Protein AF-A0A832G5U6-F1 (afdb_monomer_lite)

Sequence (179 aa):
MKIRRNKYQKPAIKIKRIKINFFAPFERNFSSISGMNQETMFLAMWGCLLADTKILVDNGKYVKIQELTSGIPIMSYDFSAKRQVKEKVDKLIINRETEGGYIRVNKLLKLTANHRLWVNESVWKRADELNIGDILWGQHGEKITVTKLEKKEGIFTTYNLRLTGNNHNFFADGILIHE

Foldseek 3Di:
DDDPPDPDDDPPAPADADEAALPDDPPPPCVVCVPPDPLRVCCNQAWWFAQQWWFAQDDVDTDGLVPDAFQRWGWAADPVVRDIDTWTFHGKRKHAWYFNFWKQWPVFTTIGQQWWFCWPVPDTDGNVRDDQQIWFQFQVRDTDGGHDIDTDGDTGMTMDTDTPDDRQWGAISRTITGD

Secondary structure (DSSP, 8-state):
--------PPP----B---EETTS-----GGGGTT--HHHHHHHHH--EETTPEEEEETTEEEEGGG--TT-EEEEEETTTTEEEEEEEEEEEEEEEEES-EEEETTTEEE-TT-EEEETTTEEEEGGG--TT-EEEBTTS-EEE---EEEE-S-EEEEEEEESSSS-EEEETTEEEE-

Radius of gyration: 16.82 Å; chains: 1; bounding box: 49×42×46 Å

Structure (mmCIF, N/CA/C/O backbone):
data_AF-A0A832G5U6-F1
#
_entry.id   AF-A0A832G5U6-F1
#
loop_
_atom_site.group_PDB
_atom_site.id
_atom_site.type_symbol
_atom_site.label_atom_id
_atom_site.label_alt_id
_atom_site.label_comp_id
_atom_site.label_asym_id
_atom_site.label_entity_id
_atom_site.label_seq_id
_atom_site.pdbx_PDB_ins_code
_atom_site.Cartn_x
_atom_site.Cartn_y
_atom_site.Cartn_z
_atom_site.occupancy
_atom_site.B_iso_or_equiv
_atom_site.auth_seq_id
_atom_site.auth_comp_id
_atom_site.auth_asym_id
_atom_site.auth_atom_id
_atom_site.pdbx_PDB_model_num
ATOM 1 N N . MET A 1 1 ? 32.466 -15.495 30.418 1.00 43.44 1 MET A N 1
ATOM 2 C CA . MET A 1 1 ? 32.174 -14.513 29.348 1.00 43.44 1 MET A CA 1
ATOM 3 C C . MET A 1 1 ? 30.760 -13.961 29.574 1.00 43.44 1 MET A C 1
ATOM 5 O O . MET A 1 1 ? 29.798 -14.698 29.414 1.00 43.44 1 MET A O 1
ATOM 9 N N . LYS A 1 2 ? 30.612 -12.734 30.104 1.00 36.44 2 LYS A N 1
ATOM 10 C CA . LYS A 1 2 ? 29.303 -12.155 30.486 1.00 36.44 2 LYS A CA 1
ATOM 11 C C . LYS A 1 2 ? 28.600 -11.583 29.249 1.00 36.44 2 LYS A C 1
ATOM 13 O O . LYS A 1 2 ? 29.033 -10.567 28.715 1.00 36.44 2 LYS A O 1
ATOM 18 N N . ILE A 1 3 ? 27.510 -12.215 28.817 1.00 38.06 3 ILE A N 1
ATOM 19 C CA . ILE A 1 3 ? 26.642 -11.716 27.742 1.00 38.06 3 ILE A CA 1
ATOM 20 C C . ILE A 1 3 ? 25.886 -10.491 28.277 1.00 38.06 3 ILE A C 1
ATOM 22 O O . ILE A 1 3 ? 24.993 -10.615 29.117 1.00 38.06 3 ILE A O 1
ATOM 26 N N . ARG A 1 4 ? 26.255 -9.289 27.819 1.00 36.03 4 ARG A N 1
ATOM 27 C CA . ARG A 1 4 ? 25.490 -8.064 28.085 1.00 36.03 4 ARG A CA 1
ATOM 28 C C . ARG A 1 4 ? 24.180 -8.137 27.297 1.00 36.03 4 ARG A C 1
ATOM 30 O O . ARG A 1 4 ? 24.158 -7.895 26.096 1.00 36.03 4 ARG A O 1
ATOM 37 N N . ARG A 1 5 ? 23.081 -8.477 27.978 1.00 39.16 5 ARG A N 1
ATOM 38 C CA . ARG A 1 5 ? 21.721 -8.288 27.455 1.00 39.16 5 ARG A CA 1
ATOM 39 C C . ARG A 1 5 ? 21.499 -6.789 27.270 1.00 39.16 5 ARG A C 1
ATOM 41 O O . ARG A 1 5 ? 21.347 -6.065 28.253 1.00 39.16 5 ARG A O 1
ATOM 48 N N . ASN A 1 6 ? 21.520 -6.332 26.022 1.00 36.62 6 ASN A N 1
ATOM 49 C CA . ASN A 1 6 ? 21.152 -4.965 25.682 1.00 36.62 6 ASN A CA 1
ATOM 50 C C . ASN A 1 6 ? 19.671 -4.790 26.049 1.00 36.62 6 ASN A C 1
ATOM 52 O O . ASN A 1 6 ? 18.797 -5.411 25.444 1.00 36.62 6 ASN A O 1
ATOM 56 N N . LYS A 1 7 ? 19.386 -4.018 27.104 1.00 40.12 7 LYS A N 1
ATOM 57 C CA . LYS A 1 7 ? 18.017 -3.668 27.491 1.00 40.12 7 LYS A CA 1
ATOM 58 C C . LYS A 1 7 ? 17.486 -2.705 26.434 1.00 40.12 7 LYS A C 1
ATOM 60 O O . LYS A 1 7 ? 17.774 -1.514 26.483 1.00 40.12 7 LYS A O 1
ATOM 65 N N . TYR A 1 8 ? 16.749 -3.238 25.465 1.00 41.38 8 TYR A N 1
ATOM 66 C CA . TYR A 1 8 ? 15.983 -2.439 24.519 1.00 41.38 8 TYR A CA 1
ATOM 67 C C . TYR A 1 8 ? 15.021 -1.535 25.301 1.00 41.38 8 TYR A C 1
ATOM 69 O O . TYR A 1 8 ? 14.114 -2.020 25.979 1.00 41.38 8 TYR A O 1
ATOM 77 N N . GLN A 1 9 ? 15.235 -0.223 25.232 1.00 35.72 9 GLN A N 1
ATOM 78 C CA . GLN A 1 9 ? 14.233 0.754 25.635 1.00 35.72 9 GLN A CA 1
ATOM 79 C C . GLN A 1 9 ? 13.291 0.956 24.451 1.00 35.72 9 GLN A C 1
ATOM 81 O O . GLN A 1 9 ? 13.713 1.405 23.387 1.00 35.72 9 GLN A O 1
ATOM 86 N N . LYS A 1 10 ? 12.013 0.606 24.640 1.00 35.50 10 LYS A N 1
ATOM 87 C CA . LYS A 1 10 ? 10.942 0.937 23.694 1.00 35.50 10 LYS A CA 1
ATOM 88 C C . LYS A 1 10 ? 10.990 2.450 23.429 1.00 35.50 10 LYS A C 1
ATOM 90 O O . LYS A 1 10 ? 10.849 3.205 24.393 1.00 35.50 10 LYS A O 1
ATOM 95 N N . PRO A 1 11 ? 11.176 2.911 22.180 1.00 34.31 11 PRO A N 1
ATOM 96 C CA . PRO A 1 11 ? 11.116 4.334 21.887 1.00 34.31 11 PRO A CA 1
ATOM 97 C C . PRO A 1 11 ? 9.719 4.859 22.225 1.00 34.31 11 PRO A C 1
ATOM 99 O O . PRO A 1 11 ? 8.710 4.193 21.974 1.00 34.31 11 PRO A O 1
ATOM 102 N N . ALA A 1 12 ? 9.663 6.047 22.825 1.00 36.06 12 ALA A N 1
ATOM 103 C CA . ALA A 1 12 ? 8.414 6.718 23.143 1.00 36.06 12 ALA A CA 1
ATOM 104 C C . ALA A 1 12 ? 7.650 7.011 21.842 1.00 36.06 12 ALA A C 1
ATOM 106 O O . ALA A 1 12 ? 7.998 7.913 21.079 1.00 36.06 12 ALA A O 1
ATOM 107 N N . ILE A 1 13 ? 6.615 6.215 21.575 1.00 42.84 13 ILE A N 1
ATOM 108 C CA . ILE A 1 13 ? 5.678 6.438 20.475 1.00 42.84 13 ILE A CA 1
ATOM 109 C C . ILE A 1 13 ? 4.979 7.769 20.766 1.00 42.84 13 ILE A C 1
ATOM 111 O O . ILE A 1 13 ? 4.275 7.880 21.767 1.00 42.84 13 ILE A O 1
ATOM 115 N N . LYS A 1 14 ? 5.170 8.792 19.923 1.00 43.06 14 LYS A N 1
ATOM 116 C CA . LYS A 1 14 ? 4.368 10.020 20.011 1.00 43.06 14 LYS A CA 1
ATOM 117 C C . LYS A 1 14 ? 2.947 9.692 19.552 1.00 43.06 14 LYS A C 1
ATOM 119 O O . LYS A 1 14 ? 2.719 9.348 18.399 1.00 43.06 14 LYS A O 1
ATOM 124 N N . ILE A 1 15 ? 2.016 9.737 20.499 1.00 43.84 15 ILE A N 1
ATOM 125 C CA . ILE A 1 15 ? 0.604 9.379 20.337 1.00 43.84 15 ILE A CA 1
ATOM 126 C C . ILE A 1 15 ? -0.153 10.630 19.892 1.00 43.84 15 ILE A C 1
ATOM 128 O O . ILE A 1 15 ? -0.057 11.660 20.557 1.00 43.84 15 ILE A O 1
ATOM 132 N N . LYS A 1 16 ? -0.932 10.553 18.810 1.00 49.56 16 LYS A N 1
ATOM 133 C CA . LYS A 1 16 ? -1.870 11.618 18.433 1.00 49.56 16 LYS A CA 1
ATOM 134 C C . LYS A 1 16 ? -3.258 11.047 18.171 1.00 49.56 16 LYS A C 1
ATOM 136 O O . LYS A 1 16 ? -3.398 10.012 17.525 1.00 49.56 16 LYS A O 1
ATOM 141 N N . ARG A 1 17 ? -4.267 11.736 18.702 1.00 49.50 17 ARG A N 1
ATOM 142 C CA . ARG A 1 17 ? -5.676 11.583 18.332 1.00 49.50 17 ARG A CA 1
ATOM 143 C C . ARG A 1 17 ? -5.953 12.601 17.237 1.00 49.50 17 ARG A C 1
ATOM 145 O O . ARG A 1 17 ? -5.854 13.796 17.503 1.00 49.50 17 ARG A O 1
ATOM 152 N N . ILE A 1 18 ? -6.207 12.153 16.013 1.00 50.22 18 ILE A N 1
ATOM 153 C CA . ILE A 1 18 ? -6.527 13.054 14.904 1.00 50.22 18 ILE A CA 1
ATOM 154 C C . ILE A 1 18 ? -7.768 12.514 14.211 1.00 50.22 18 ILE A C 1
ATOM 156 O O . ILE A 1 18 ? -7.730 11.421 13.647 1.00 50.22 18 ILE A O 1
ATOM 160 N N . LYS A 1 19 ? -8.835 13.315 14.210 1.00 51.91 19 LYS A N 1
ATOM 161 C CA . LYS A 1 19 ? -10.025 13.057 13.404 1.00 51.91 19 LYS A CA 1
ATOM 162 C C . LYS A 1 19 ? -9.718 13.383 11.947 1.00 51.91 19 LYS A C 1
ATOM 164 O O . LYS A 1 19 ? -9.659 14.550 11.571 1.00 51.91 19 LYS A O 1
ATOM 169 N N . ILE A 1 20 ? -9.473 12.352 11.145 1.00 55.59 20 ILE A N 1
ATOM 170 C CA . ILE A 1 20 ? -9.350 12.460 9.688 1.00 55.59 20 ILE A CA 1
ATOM 171 C C . ILE A 1 20 ? -10.389 11.517 9.091 1.00 55.59 20 ILE A C 1
ATOM 173 O O . ILE A 1 20 ? -10.341 10.320 9.368 1.00 55.59 20 ILE A O 1
ATOM 177 N N . ASN A 1 21 ? -11.321 12.049 8.297 1.00 56.34 21 ASN A N 1
ATOM 178 C CA . ASN A 1 21 ? -12.283 11.249 7.543 1.00 56.34 21 ASN A CA 1
ATOM 179 C C . ASN A 1 21 ? -11.760 11.036 6.120 1.00 56.34 21 ASN A C 1
ATOM 181 O O . ASN A 1 21 ? -11.856 11.919 5.271 1.00 56.34 21 ASN A O 1
ATOM 185 N N . PHE A 1 22 ? -11.217 9.851 5.857 1.00 58.06 22 PHE A N 1
ATOM 186 C CA . PHE A 1 22 ? -10.594 9.541 4.569 1.00 58.06 22 PHE A CA 1
ATOM 187 C C . PHE A 1 22 ? -11.582 9.303 3.419 1.00 58.06 22 PHE A C 1
ATOM 189 O O . PHE A 1 22 ? -11.144 9.248 2.274 1.00 58.06 22 PHE A O 1
ATOM 196 N N . PHE A 1 23 ? -12.885 9.184 3.701 1.00 54.28 23 PHE A N 1
ATOM 197 C CA . PHE A 1 23 ? -13.929 9.067 2.673 1.00 54.28 23 PHE A CA 1
ATOM 198 C C . PHE A 1 23 ? -14.513 10.410 2.232 1.00 54.28 23 PHE A C 1
ATOM 200 O O . PHE A 1 23 ? -15.307 10.438 1.294 1.00 54.28 23 PHE A O 1
ATOM 207 N N . ALA A 1 24 ? -14.157 11.514 2.892 1.00 54.00 24 ALA A N 1
ATOM 208 C CA . ALA A 1 24 ? -14.508 12.828 2.380 1.00 54.00 24 ALA A CA 1
ATOM 209 C C . ALA A 1 24 ? -13.698 13.109 1.096 1.00 54.00 24 ALA A C 1
ATOM 211 O O . ALA A 1 24 ? -12.514 12.746 1.032 1.00 54.00 24 ALA A O 1
ATOM 212 N N . PRO A 1 25 ? -14.290 13.772 0.082 1.00 49.56 25 PRO A N 1
ATOM 213 C CA . PRO A 1 25 ? -13.522 14.343 -1.017 1.00 49.56 25 PRO A CA 1
ATOM 214 C C . PRO A 1 25 ? -12.374 15.173 -0.436 1.00 49.56 25 PRO A C 1
ATOM 216 O O . PRO A 1 25 ? -12.576 15.915 0.526 1.00 49.56 25 PRO A O 1
ATOM 219 N N . PHE A 1 26 ? -11.164 15.043 -0.986 1.00 51.00 26 PHE A N 1
ATOM 220 C CA . PHE A 1 26 ? -10.046 15.903 -0.589 1.00 51.00 26 PHE A CA 1
ATOM 221 C C . PHE A 1 26 ? -10.308 17.310 -1.139 1.00 51.00 26 PHE A C 1
ATOM 223 O O . PHE A 1 26 ? -9.754 17.706 -2.165 1.00 51.00 26 PHE A O 1
ATOM 230 N N . GLU A 1 27 ? -11.211 18.054 -0.498 1.00 42.81 27 GLU A N 1
ATOM 231 C CA . GLU A 1 27 ? -11.376 19.474 -0.757 1.00 42.81 27 GLU A CA 1
ATOM 232 C C . GLU A 1 27 ? -10.063 20.150 -0.370 1.00 42.81 27 GLU A C 1
ATOM 234 O O . GLU A 1 27 ? -9.689 20.240 0.800 1.00 42.81 27 GLU A O 1
ATOM 239 N N . ARG A 1 28 ? -9.311 20.567 -1.391 1.00 44.00 28 ARG A N 1
ATOM 240 C CA . ARG A 1 28 ? -8.048 21.294 -1.265 1.00 44.00 28 ARG A CA 1
ATOM 241 C C . ARG A 1 28 ? -8.301 22.685 -0.681 1.00 44.00 28 ARG A C 1
ATOM 243 O O . ARG A 1 28 ? -8.172 23.679 -1.381 1.00 44.00 28 ARG A O 1
ATOM 250 N N . ASN A 1 29 ? -8.612 22.774 0.607 1.00 36.50 29 ASN A N 1
ATOM 251 C CA . ASN A 1 29 ? -8.529 24.019 1.361 1.00 36.50 29 ASN A CA 1
ATOM 252 C C . ASN A 1 29 ? -7.258 23.987 2.219 1.00 36.50 29 ASN A C 1
ATOM 254 O O . ASN A 1 29 ? -7.277 23.648 3.404 1.00 36.50 29 ASN A O 1
ATOM 258 N N . PHE A 1 30 ? -6.129 24.335 1.584 1.00 44.12 30 PHE A N 1
ATOM 259 C CA . PHE A 1 30 ? -4.800 24.452 2.208 1.00 44.12 30 PHE A CA 1
ATOM 260 C C . PHE A 1 30 ? -4.776 25.405 3.417 1.00 44.12 30 PHE A C 1
ATOM 262 O O . PHE A 1 30 ? -3.896 25.296 4.269 1.00 44.12 30 PHE A O 1
ATOM 269 N N . SER A 1 31 ? -5.768 26.292 3.538 1.00 42.47 31 SER A N 1
ATOM 270 C CA . SER A 1 31 ? -5.983 27.169 4.693 1.00 42.47 31 SER A CA 1
ATOM 271 C C . SER A 1 31 ? -6.174 26.395 6.007 1.00 42.47 31 SER A C 1
ATOM 273 O O . SER A 1 31 ? -5.669 26.827 7.043 1.00 42.47 31 SER A O 1
ATOM 275 N N . SER A 1 32 ? -6.802 25.213 5.968 1.00 46.94 32 SER A N 1
ATOM 276 C CA . SER A 1 32 ? -7.015 24.344 7.142 1.00 46.94 32 SER A CA 1
ATOM 277 C C . SER A 1 32 ? -5.773 23.545 7.578 1.00 46.94 32 SER A C 1
ATOM 279 O O . SER A 1 32 ? -5.722 23.030 8.694 1.00 46.94 32 SER A O 1
ATOM 281 N N . ILE A 1 33 ? -4.749 23.460 6.718 1.00 47.81 33 ILE A N 1
ATOM 282 C CA . ILE A 1 33 ? -3.514 22.683 6.942 1.00 47.81 33 ILE A CA 1
ATOM 283 C C . ILE A 1 33 ? -2.473 23.507 7.725 1.00 47.81 33 ILE A C 1
ATOM 285 O O . ILE A 1 33 ? -1.551 22.946 8.314 1.00 47.81 33 ILE A O 1
ATOM 289 N N . SER A 1 34 ? -2.658 24.830 7.810 1.00 46.75 34 SER A N 1
ATOM 290 C CA . SER A 1 34 ? -1.721 25.799 8.408 1.00 46.75 34 SER A CA 1
ATOM 291 C C . SER A 1 34 ? -1.388 25.582 9.899 1.00 46.75 34 SER A C 1
ATOM 293 O O . SER A 1 34 ? -0.448 26.190 10.404 1.00 46.75 34 SER A O 1
ATOM 295 N N . GLY A 1 35 ? -2.084 24.674 10.594 1.00 52.03 35 GLY A N 1
ATOM 296 C CA . GLY A 1 35 ? -1.785 24.257 11.974 1.00 52.03 35 GLY A CA 1
ATOM 297 C C . GLY A 1 35 ? -1.497 22.761 12.159 1.00 52.03 35 GLY A C 1
ATOM 298 O O . GLY A 1 35 ? -1.289 22.311 13.288 1.00 52.03 35 GLY A O 1
ATOM 299 N N . MET A 1 36 ? -1.497 21.959 11.087 1.00 61.84 36 MET A N 1
ATOM 300 C CA . MET A 1 36 ? -1.247 20.520 11.184 1.00 61.84 36 MET A CA 1
ATOM 301 C C . MET A 1 36 ? 0.251 20.239 11.255 1.00 61.84 36 MET A C 1
ATOM 303 O O . MET A 1 36 ? 1.043 20.663 10.419 1.00 61.84 36 MET A O 1
ATOM 307 N N . ASN A 1 37 ? 0.657 19.462 12.255 1.00 69.19 37 ASN A N 1
ATOM 308 C CA . ASN A 1 37 ? 2.032 18.984 12.323 1.00 69.19 37 ASN A CA 1
ATOM 309 C C . ASN A 1 37 ? 2.332 18.003 11.167 1.00 69.19 37 ASN A C 1
ATOM 311 O O . ASN A 1 37 ? 1.428 17.380 10.610 1.00 69.19 37 ASN A O 1
ATOM 315 N N . GLN A 1 38 ? 3.619 17.818 10.861 1.00 69.25 38 GLN A N 1
ATOM 316 C CA . GLN A 1 38 ? 4.083 17.018 9.720 1.00 69.25 38 GLN A CA 1
ATOM 317 C C . GLN A 1 38 ? 3.534 15.581 9.686 1.00 69.25 38 GLN A C 1
ATOM 319 O O . GLN A 1 38 ? 3.227 15.083 8.612 1.00 69.25 38 GLN A O 1
ATOM 324 N N . GLU A 1 39 ? 3.359 14.919 10.835 1.00 68.06 39 GLU A N 1
ATOM 325 C CA . GLU A 1 39 ? 2.804 13.554 10.889 1.00 68.06 39 GLU A CA 1
ATOM 326 C C . GLU A 1 39 ? 1.316 13.532 10.536 1.00 68.06 39 GLU A C 1
ATOM 328 O O . GLU A 1 39 ? 0.854 12.642 9.832 1.00 68.06 39 GLU A O 1
ATOM 333 N N . THR A 1 40 ? 0.562 14.522 11.017 1.00 65.31 40 THR A N 1
ATOM 334 C CA . THR A 1 40 ? -0.858 14.677 10.695 1.00 65.31 40 THR A CA 1
ATOM 335 C C . THR A 1 40 ? -1.053 14.945 9.207 1.00 65.31 40 THR A C 1
ATOM 337 O O . THR A 1 40 ? -1.895 14.310 8.576 1.00 65.31 40 THR A O 1
ATOM 340 N N . MET A 1 41 ? -0.236 15.836 8.642 1.00 68.75 41 MET A N 1
ATOM 341 C CA . MET A 1 41 ? -0.235 16.114 7.208 1.00 68.75 41 MET A CA 1
ATOM 342 C C . MET A 1 41 ? 0.159 14.873 6.400 1.00 68.75 41 MET A C 1
ATOM 344 O O . MET A 1 41 ? -0.468 14.577 5.387 1.00 68.75 41 MET A O 1
ATOM 348 N N . PHE A 1 42 ? 1.133 14.099 6.888 1.00 70.31 42 PHE A N 1
ATOM 349 C CA . PHE A 1 42 ? 1.542 12.856 6.249 1.00 70.31 42 PHE A CA 1
ATOM 350 C C . PHE A 1 42 ? 0.381 11.844 6.188 1.00 70.31 42 PHE A C 1
ATOM 352 O O . PHE A 1 42 ? -0.010 11.394 5.115 1.00 70.31 42 PHE A O 1
ATOM 359 N N . LEU A 1 43 ? -0.268 11.561 7.318 1.00 69.00 43 LEU A N 1
ATOM 360 C CA . LEU A 1 43 ? -1.405 10.635 7.356 1.00 69.00 43 LEU A CA 1
ATOM 361 C C . LEU A 1 43 ? -2.565 11.095 6.457 1.00 69.00 43 LEU A C 1
ATOM 363 O O . LEU A 1 43 ? -3.138 10.283 5.731 1.00 69.00 43 LEU A O 1
ATOM 367 N N . ALA A 1 44 ? -2.884 12.394 6.473 1.00 65.38 44 ALA A N 1
ATOM 368 C CA . ALA A 1 44 ? -3.958 12.978 5.670 1.00 65.38 44 ALA A CA 1
ATOM 369 C C . ALA A 1 44 ? -3.719 12.841 4.155 1.00 65.38 44 ALA A C 1
ATOM 371 O O . ALA A 1 44 ? -4.664 12.624 3.395 1.00 65.38 44 ALA A O 1
ATOM 372 N N . MET A 1 45 ? -2.466 12.950 3.706 1.00 68.00 45 MET A N 1
ATOM 373 C CA . MET A 1 45 ? -2.123 12.986 2.279 1.00 68.00 45 MET A CA 1
ATOM 374 C C . MET A 1 45 ? -1.761 11.622 1.683 1.00 68.00 45 MET A C 1
ATOM 376 O O . MET A 1 45 ? -2.023 11.394 0.498 1.00 68.00 45 MET A O 1
ATOM 380 N N . TRP A 1 46 ? -1.170 10.734 2.481 1.00 78.06 46 TRP A N 1
ATOM 381 C CA . TRP A 1 46 ? -0.535 9.503 1.995 1.00 78.06 46 TRP A CA 1
ATOM 382 C C . TRP A 1 46 ? -1.317 8.230 2.359 1.00 78.06 46 TRP A C 1
ATOM 384 O O . TRP A 1 46 ? -1.199 7.205 1.696 1.00 78.06 46 TRP A O 1
ATOM 394 N N . GLY A 1 47 ? -2.235 8.317 3.327 1.00 89.06 47 GLY A N 1
ATOM 395 C CA . GLY A 1 47 ? -3.119 7.219 3.728 1.00 89.06 47 GLY A CA 1
ATOM 396 C C . GLY A 1 47 ? -2.516 6.334 4.812 1.00 89.06 47 GLY A C 1
ATOM 397 O O . GLY A 1 47 ? -1.498 6.677 5.404 1.00 89.06 47 GLY A O 1
ATOM 398 N N . CYS A 1 48 ? -3.201 5.253 5.174 1.00 94.94 48 CYS A N 1
ATOM 399 C CA . CYS A 1 48 ? -2.792 4.348 6.246 1.00 94.94 48 CYS A CA 1
ATOM 400 C C . CYS A 1 48 ? -3.233 2.902 5.978 1.00 94.94 48 CYS A C 1
ATOM 402 O O . CYS A 1 48 ? -4.162 2.641 5.214 1.00 94.94 48 CYS A O 1
ATOM 404 N N . LEU A 1 49 ? -2.641 1.976 6.728 1.00 96.88 49 LEU A N 1
ATOM 405 C CA . LEU A 1 49 ? -2.908 0.539 6.724 1.00 96.88 49 LEU A CA 1
ATOM 406 C C . LEU A 1 49 ? -3.485 0.070 8.066 1.00 96.88 49 LEU A C 1
ATOM 408 O O . LEU A 1 49 ? -3.360 0.747 9.093 1.00 96.88 49 LEU A O 1
ATOM 412 N N . LEU A 1 50 ? -4.097 -1.115 8.074 1.00 97.38 50 LEU A N 1
ATOM 413 C CA . LEU A 1 50 ? -4.601 -1.745 9.300 1.00 97.38 50 LEU A CA 1
ATOM 414 C C . LEU A 1 50 ? -3.501 -2.546 10.007 1.00 97.38 50 LEU A C 1
ATOM 416 O O . LEU A 1 50 ? -2.533 -2.988 9.395 1.00 97.38 50 LEU A O 1
ATOM 420 N N . ALA A 1 51 ? -3.668 -2.743 11.313 1.00 97.06 51 ALA A N 1
ATOM 421 C CA . ALA A 1 51 ? -2.632 -3.240 12.220 1.00 97.06 51 ALA A CA 1
ATOM 422 C C . ALA A 1 51 ? -2.013 -4.600 11.830 1.00 97.06 51 ALA A C 1
ATOM 424 O O . ALA A 1 51 ? -0.825 -4.841 12.047 1.00 97.06 51 ALA A O 1
ATOM 425 N N . ASP A 1 52 ? -2.820 -5.484 11.244 1.00 97.69 52 ASP A N 1
ATOM 426 C CA . ASP A 1 52 ? -2.447 -6.842 10.851 1.00 97.69 52 ASP A CA 1
ATOM 427 C C . ASP A 1 52 ? -1.874 -6.962 9.431 1.00 97.69 52 ASP A C 1
ATOM 429 O O . ASP A 1 52 ? -1.494 -8.066 9.040 1.00 97.69 52 ASP A O 1
ATOM 433 N N . THR A 1 53 ? -1.774 -5.850 8.695 1.00 98.50 53 THR A N 1
ATOM 434 C CA . THR A 1 53 ? -1.199 -5.797 7.341 1.00 98.50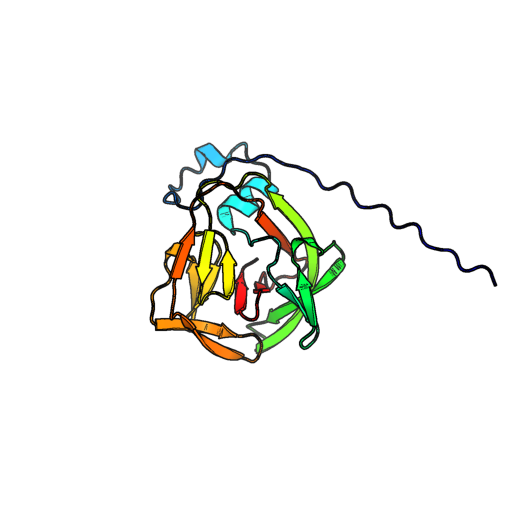 53 THR A CA 1
ATOM 435 C C . THR A 1 53 ? 0.246 -6.288 7.358 1.00 98.50 53 THR A C 1
ATOM 437 O O . THR A 1 53 ? 1.061 -5.803 8.152 1.00 98.50 53 THR A O 1
ATOM 440 N N . LYS A 1 54 ? 0.580 -7.253 6.497 1.00 98.31 54 LYS A N 1
ATOM 441 C CA . LYS A 1 54 ? 1.904 -7.881 6.437 1.00 98.31 54 LYS A CA 1
ATOM 442 C C . LYS A 1 54 ? 2.835 -7.103 5.517 1.00 98.31 54 LYS A C 1
ATOM 444 O O . LYS A 1 54 ? 2.609 -7.049 4.315 1.00 98.31 54 LYS A O 1
ATOM 449 N N . ILE A 1 55 ? 3.916 -6.563 6.062 1.00 98.44 55 ILE A N 1
ATOM 450 C CA . ILE A 1 55 ? 4.944 -5.851 5.300 1.00 98.44 55 ILE A CA 1
ATOM 451 C C . ILE A 1 55 ? 6.072 -6.812 4.948 1.00 98.44 55 ILE A C 1
ATOM 453 O O . ILE A 1 55 ? 6.554 -7.544 5.818 1.00 98.44 55 ILE A O 1
ATOM 457 N N . LEU A 1 56 ? 6.482 -6.823 3.680 1.00 98.12 56 LEU A N 1
ATOM 458 C CA . LEU A 1 56 ? 7.585 -7.655 3.200 1.00 98.12 56 LEU A CA 1
ATOM 459 C C . LEU A 1 56 ? 8.918 -7.094 3.720 1.00 98.12 56 LEU A C 1
ATOM 461 O O . LEU A 1 56 ? 9.306 -5.984 3.363 1.00 98.12 56 LEU A O 1
ATOM 465 N N . VAL A 1 57 ? 9.624 -7.853 4.561 1.00 96.69 57 VAL A N 1
ATOM 466 C CA . VAL A 1 57 ? 10.919 -7.437 5.145 1.00 96.69 57 VAL A CA 1
ATOM 467 C C . VAL A 1 57 ? 12.124 -8.071 4.453 1.00 96.69 57 VAL A C 1
ATOM 469 O O . VAL A 1 57 ? 13.225 -7.523 4.452 1.00 96.69 57 VAL A O 1
ATOM 472 N N . ASP A 1 58 ? 11.919 -9.251 3.875 1.00 92.56 58 ASP A N 1
ATOM 473 C CA . ASP A 1 58 ? 12.920 -10.017 3.140 1.00 92.56 58 ASP A CA 1
ATOM 474 C C . ASP A 1 58 ? 12.209 -11.071 2.286 1.00 92.56 58 ASP A C 1
ATOM 476 O O . ASP A 1 58 ? 11.027 -11.310 2.505 1.00 92.56 58 ASP A O 1
ATOM 480 N N . ASN A 1 59 ? 12.905 -11.721 1.354 1.00 82.00 59 ASN A N 1
ATOM 481 C CA . ASN A 1 59 ? 12.353 -12.715 0.419 1.00 82.00 59 ASN A CA 1
ATOM 482 C C . ASN A 1 59 ? 11.327 -13.697 1.054 1.00 82.00 59 ASN A C 1
ATOM 484 O O . ASN A 1 59 ? 11.706 -14.675 1.698 1.00 82.00 59 ASN A O 1
ATOM 488 N N . GLY A 1 60 ? 10.023 -13.421 0.893 1.00 83.75 60 GLY A N 1
ATOM 489 C CA . GLY A 1 60 ? 8.908 -14.213 1.443 1.00 83.75 60 GLY A CA 1
ATOM 490 C C . GLY A 1 60 ? 8.665 -14.089 2.957 1.00 83.75 60 GLY A C 1
ATOM 491 O O . GLY A 1 60 ? 7.800 -14.773 3.506 1.00 83.75 60 GLY A O 1
ATOM 492 N N . LYS A 1 61 ? 9.411 -13.228 3.654 1.00 94.94 61 LYS A N 1
ATOM 493 C CA . LYS A 1 61 ? 9.325 -13.010 5.099 1.00 94.94 61 LYS A CA 1
ATOM 494 C C . LYS A 1 61 ? 8.573 -11.720 5.401 1.00 94.94 61 LYS A C 1
ATOM 496 O O . LYS A 1 61 ? 8.895 -10.661 4.863 1.00 94.94 61 LYS A O 1
ATOM 501 N N . TYR A 1 62 ? 7.613 -11.806 6.317 1.00 97.31 62 TYR A N 1
ATOM 502 C CA . TYR A 1 62 ? 6.723 -10.697 6.644 1.00 97.31 62 TYR A CA 1
ATOM 503 C C . TYR A 1 62 ? 6.699 -10.376 8.128 1.00 97.31 62 TYR A C 1
ATOM 505 O O . TYR A 1 62 ? 6.839 -11.263 8.971 1.00 97.31 62 TYR A O 1
ATOM 513 N N . VAL A 1 63 ? 6.430 -9.109 8.426 1.00 97.62 63 VAL A N 1
ATOM 514 C CA . VAL A 1 63 ? 6.139 -8.605 9.771 1.00 97.62 63 VAL A CA 1
ATOM 515 C C . VAL A 1 63 ? 4.857 -7.783 9.701 1.00 97.62 63 VAL A C 1
ATOM 517 O O . VAL A 1 63 ? 4.633 -7.073 8.722 1.00 97.62 63 VAL A O 1
ATOM 520 N N . LYS A 1 64 ? 3.987 -7.879 10.710 1.00 98.50 64 LYS A N 1
ATOM 521 C CA . LYS A 1 64 ? 2.796 -7.019 10.761 1.00 98.50 64 LYS A CA 1
ATOM 522 C C . LYS A 1 64 ? 3.226 -5.569 10.951 1.00 98.50 64 LYS A C 1
ATOM 524 O O . LYS A 1 64 ? 4.105 -5.302 11.766 1.00 98.50 64 LYS A O 1
ATOM 529 N N . ILE A 1 65 ? 2.578 -4.621 10.280 1.00 97.88 65 ILE A N 1
ATOM 530 C CA . ILE A 1 65 ? 2.963 -3.205 10.377 1.00 97.88 65 ILE A CA 1
ATOM 531 C C . ILE A 1 65 ? 2.974 -2.687 11.824 1.00 97.88 65 ILE A C 1
ATOM 533 O O . ILE A 1 65 ? 3.870 -1.933 12.198 1.00 97.88 65 ILE A O 1
ATOM 537 N N . GLN A 1 66 ? 2.047 -3.147 12.672 1.00 96.88 66 GLN A N 1
ATOM 538 C CA . GLN A 1 66 ? 1.992 -2.755 14.086 1.00 96.88 66 GLN A CA 1
ATOM 539 C C . GLN A 1 66 ? 3.221 -3.197 14.912 1.00 96.88 66 GLN A C 1
ATOM 541 O O . GLN A 1 66 ? 3.417 -2.710 16.025 1.00 96.88 66 GLN A O 1
ATOM 546 N N . GLU A 1 67 ? 4.004 -4.151 14.402 1.00 96.38 67 GLU A N 1
ATOM 547 C CA . GLU A 1 67 ? 5.187 -4.734 15.049 1.00 96.38 67 GLU A CA 1
ATOM 548 C C . GLU A 1 67 ? 6.497 -4.139 14.507 1.00 96.38 67 GLU A C 1
ATOM 550 O O . GLU A 1 67 ? 7.565 -4.412 15.057 1.00 96.38 67 GLU A O 1
ATOM 555 N N . LEU A 1 68 ? 6.437 -3.319 13.450 1.00 94.94 68 LEU A N 1
ATOM 556 C CA . LEU A 1 68 ? 7.615 -2.677 12.876 1.00 94.94 68 LEU A CA 1
ATOM 557 C C . LEU A 1 68 ? 8.165 -1.575 13.786 1.00 94.94 68 LEU A C 1
ATOM 559 O O . LEU A 1 68 ? 7.442 -0.864 14.483 1.00 94.94 68 LEU A O 1
ATOM 563 N N . THR A 1 69 ? 9.480 -1.395 13.732 1.00 91.25 69 THR A N 1
ATOM 564 C CA . THR A 1 69 ? 10.189 -0.326 14.438 1.00 91.25 69 THR A CA 1
ATOM 565 C C . THR A 1 69 ? 11.206 0.335 13.518 1.00 91.25 69 THR A C 1
ATOM 567 O O . THR A 1 69 ? 11.590 -0.229 12.495 1.00 91.25 69 THR A O 1
ATOM 570 N N . SER A 1 70 ? 11.675 1.521 13.908 1.00 93.56 70 SER A N 1
ATOM 571 C CA . SER A 1 70 ? 12.744 2.228 13.196 1.00 93.56 70 SER A CA 1
ATOM 572 C C . SER A 1 70 ? 13.976 1.336 12.985 1.00 93.56 70 SER A C 1
ATOM 574 O O . SER A 1 70 ? 14.322 0.517 13.842 1.00 93.56 70 SER A O 1
ATOM 576 N N . GLY A 1 71 ? 14.616 1.485 11.829 1.00 93.69 71 GLY A N 1
ATOM 577 C CA . GLY A 1 71 ? 15.808 0.753 11.413 1.00 93.69 71 GLY A CA 1
ATOM 578 C C . GLY A 1 71 ? 15.549 -0.619 10.787 1.00 93.69 71 GLY A C 1
ATOM 579 O O . GLY A 1 71 ? 16.482 -1.184 10.213 1.00 93.69 71 GLY A O 1
ATOM 580 N N . ILE A 1 72 ? 14.322 -1.152 10.856 1.00 92.81 72 ILE A N 1
ATOM 581 C CA . ILE A 1 72 ? 13.981 -2.420 10.200 1.00 92.81 72 ILE A CA 1
ATOM 582 C C . ILE A 1 72 ? 14.024 -2.233 8.676 1.00 92.81 72 ILE A C 1
ATOM 584 O O . ILE A 1 72 ? 13.394 -1.299 8.172 1.00 92.81 72 ILE A O 1
ATOM 588 N N . PRO A 1 73 ? 14.760 -3.086 7.937 1.00 95.56 73 PRO A N 1
ATOM 589 C CA . PRO A 1 73 ? 14.707 -3.083 6.487 1.00 95.56 73 PRO A CA 1
ATOM 590 C C . PRO A 1 73 ? 13.388 -3.689 5.996 1.00 95.56 73 PRO A C 1
ATOM 592 O O . PRO A 1 73 ? 12.935 -4.712 6.513 1.00 95.56 73 PRO A O 1
ATOM 595 N N . ILE A 1 74 ? 12.807 -3.066 4.980 1.00 97.44 74 ILE A N 1
ATOM 596 C CA . ILE A 1 74 ? 11.657 -3.552 4.227 1.00 97.44 74 ILE A CA 1
ATOM 597 C C . ILE A 1 74 ? 11.982 -3.595 2.737 1.00 97.44 74 ILE A C 1
ATOM 599 O O . ILE A 1 74 ? 12.937 -2.962 2.281 1.00 97.44 74 ILE A O 1
ATOM 603 N N . MET A 1 75 ? 11.196 -4.356 1.986 1.00 97.62 75 MET A N 1
ATOM 604 C CA . MET A 1 75 ? 11.320 -4.430 0.538 1.00 97.62 75 MET A CA 1
ATOM 605 C C . MET A 1 75 ? 10.503 -3.319 -0.123 1.00 97.62 75 MET A C 1
ATOM 607 O O . MET A 1 75 ? 9.289 -3.218 0.073 1.00 97.62 75 MET A O 1
ATOM 611 N N . SER A 1 76 ? 11.194 -2.546 -0.949 1.00 97.06 76 SER A N 1
ATOM 612 C CA . SER A 1 76 ? 10.663 -1.525 -1.849 1.00 97.06 76 SER A CA 1
ATOM 613 C C . SER A 1 76 ? 10.962 -1.915 -3.295 1.00 97.06 76 SER A C 1
ATOM 615 O O . SER A 1 76 ? 11.709 -2.863 -3.558 1.00 97.06 76 SER A O 1
ATOM 617 N N . TYR A 1 77 ? 10.398 -1.183 -4.246 1.00 96.62 77 TYR A N 1
ATOM 618 C CA . TYR A 1 77 ? 10.664 -1.340 -5.667 1.00 96.62 77 TYR A CA 1
ATOM 619 C C . TYR A 1 77 ? 11.286 -0.068 -6.245 1.00 96.62 77 TYR A C 1
ATOM 621 O O . TYR A 1 77 ? 10.723 1.023 -6.136 1.00 96.62 77 TYR A O 1
ATOM 629 N N . ASP A 1 78 ? 12.447 -0.225 -6.876 1.00 96.75 78 ASP A N 1
ATOM 630 C CA . ASP A 1 78 ? 13.109 0.833 -7.632 1.00 96.75 78 ASP A CA 1
ATOM 631 C C . ASP A 1 78 ? 12.679 0.722 -9.100 1.00 96.75 78 ASP A C 1
ATOM 633 O O . ASP A 1 78 ? 13.069 -0.208 -9.813 1.00 96.75 78 ASP A O 1
ATOM 637 N N . PHE A 1 79 ? 11.858 1.674 -9.550 1.00 94.19 79 PHE A N 1
ATOM 638 C CA . PHE A 1 79 ? 11.351 1.715 -10.924 1.00 94.19 79 PHE A CA 1
ATOM 639 C C . PHE A 1 79 ? 12.440 2.016 -11.962 1.00 94.19 79 PHE A C 1
ATOM 641 O O . PHE A 1 79 ? 12.319 1.575 -13.105 1.00 94.19 79 PHE A O 1
ATOM 648 N N . SER A 1 80 ? 13.508 2.722 -11.577 1.00 95.38 80 SER A N 1
ATOM 649 C CA . SER A 1 80 ? 14.638 3.030 -12.460 1.00 95.38 80 SER A CA 1
ATOM 650 C C . SER A 1 80 ? 15.505 1.790 -12.667 1.00 95.38 80 SER A C 1
ATOM 652 O O . SER A 1 80 ? 15.774 1.383 -13.798 1.00 95.38 80 SER A O 1
ATOM 654 N N . ALA A 1 81 ? 15.869 1.121 -11.570 1.00 95.69 81 ALA A N 1
ATOM 655 C CA . ALA A 1 81 ? 16.666 -0.102 -11.604 1.00 95.69 81 ALA A CA 1
ATOM 656 C C . ALA A 1 81 ? 15.853 -1.365 -11.947 1.00 95.69 81 ALA A C 1
ATOM 658 O O . ALA A 1 81 ? 16.443 -2.433 -12.120 1.00 95.69 81 ALA A O 1
ATOM 659 N N . LYS A 1 82 ? 14.518 -1.258 -12.024 1.00 94.81 82 LYS A N 1
ATOM 660 C CA . LYS A 1 82 ? 13.569 -2.348 -12.312 1.00 94.81 82 LYS A CA 1
ATOM 661 C C . LYS A 1 82 ? 13.778 -3.576 -11.423 1.00 94.81 82 LYS A C 1
ATOM 663 O O . LYS A 1 82 ? 13.788 -4.713 -11.894 1.00 94.81 82 LYS A O 1
ATOM 668 N N . ARG A 1 83 ? 13.994 -3.350 -10.127 1.00 95.50 83 ARG A N 1
ATOM 669 C CA . ARG A 1 83 ? 14.241 -4.426 -9.161 1.00 95.50 83 ARG A CA 1
ATOM 670 C C . ARG A 1 83 ? 13.763 -4.051 -7.771 1.00 95.50 83 ARG A C 1
ATOM 672 O O . ARG A 1 83 ? 13.703 -2.876 -7.412 1.00 95.50 83 ARG A O 1
ATOM 679 N N . GLN A 1 84 ? 13.498 -5.071 -6.963 1.00 95.69 84 GLN A N 1
ATOM 680 C CA . GLN A 1 84 ? 13.307 -4.854 -5.539 1.00 95.69 84 GLN A CA 1
ATOM 681 C C . GLN A 1 84 ? 14.615 -4.414 -4.873 1.00 95.69 84 GLN A C 1
ATOM 683 O O . GLN A 1 84 ? 15.697 -4.927 -5.177 1.00 95.69 84 GLN A O 1
ATOM 688 N N . VAL A 1 85 ? 14.500 -3.492 -3.926 1.00 96.56 85 VAL A N 1
ATOM 689 C CA . VAL A 1 85 ? 15.598 -2.969 -3.109 1.00 96.56 85 VAL A CA 1
ATOM 690 C C . VAL A 1 85 ? 15.178 -2.942 -1.642 1.00 96.56 85 VAL A C 1
ATOM 692 O O . VAL A 1 85 ? 13.991 -2.978 -1.329 1.00 96.56 85 VAL A O 1
ATOM 695 N N . LYS A 1 86 ? 16.150 -2.903 -0.727 1.00 96.19 86 LYS A N 1
ATOM 696 C CA . LYS A 1 86 ? 15.874 -2.748 0.707 1.00 96.19 86 LYS A CA 1
ATOM 697 C C . LYS A 1 86 ? 15.902 -1.273 1.088 1.00 96.19 86 LYS A C 1
ATOM 699 O O . LYS A 1 86 ? 16.913 -0.611 0.862 1.00 96.19 86 LYS A O 1
ATOM 704 N N . GLU A 1 87 ? 14.847 -0.802 1.739 1.00 95.69 87 GLU A N 1
ATOM 705 C CA . GLU A 1 87 ? 14.803 0.501 2.408 1.00 95.69 87 GLU A CA 1
ATOM 706 C C . GLU A 1 87 ? 14.608 0.326 3.910 1.00 95.69 87 GLU A C 1
ATOM 708 O O . GLU A 1 87 ? 14.136 -0.711 4.365 1.00 95.69 87 GLU A O 1
ATOM 713 N N . LYS A 1 88 ? 15.006 1.317 4.709 1.00 95.94 88 LYS A N 1
ATOM 714 C CA . LYS A 1 88 ? 14.832 1.266 6.163 1.00 95.94 88 LYS A CA 1
ATOM 715 C C . LYS A 1 88 ? 13.615 2.073 6.572 1.00 95.94 88 LYS A C 1
ATOM 717 O O . LYS A 1 88 ? 13.417 3.192 6.102 1.00 95.94 88 LYS A O 1
ATOM 722 N N . VAL A 1 89 ? 12.864 1.530 7.523 1.00 95.50 89 VAL A N 1
ATOM 723 C CA . VAL A 1 89 ? 11.840 2.282 8.247 1.00 95.50 89 VAL A CA 1
ATOM 724 C C . VAL A 1 89 ? 12.532 3.385 9.049 1.00 95.50 89 VAL A C 1
ATOM 726 O O . VAL A 1 89 ? 13.275 3.095 9.985 1.00 95.50 89 VAL A O 1
ATOM 729 N N . ASP A 1 90 ? 12.280 4.646 8.708 1.00 94.12 90 ASP A N 1
ATOM 730 C CA . ASP A 1 90 ? 12.627 5.797 9.550 1.00 94.12 90 ASP A CA 1
ATOM 731 C C . ASP A 1 90 ? 11.729 5.777 10.787 1.00 94.12 90 ASP A C 1
ATOM 733 O O . ASP A 1 90 ? 12.191 5.763 11.933 1.00 94.12 90 ASP A O 1
ATOM 737 N N . LYS A 1 91 ? 10.414 5.688 10.555 1.00 91.19 91 LYS A N 1
ATOM 738 C CA . LYS A 1 91 ? 9.415 5.856 11.606 1.00 91.19 91 LYS A CA 1
ATOM 739 C C . LYS A 1 91 ? 8.128 5.085 11.345 1.00 91.19 91 LYS A C 1
ATOM 741 O O . LYS A 1 91 ? 7.641 5.044 10.223 1.00 91.19 91 LYS A O 1
ATOM 746 N N . LEU A 1 92 ? 7.545 4.561 12.423 1.00 92.25 92 LEU A N 1
ATOM 747 C CA . LEU A 1 92 ? 6.162 4.092 12.460 1.00 92.25 92 LEU A CA 1
ATOM 748 C C . LEU A 1 92 ? 5.259 5.228 12.959 1.00 92.25 92 LEU A C 1
ATOM 750 O O . LEU A 1 92 ? 5.478 5.775 14.044 1.00 92.25 92 LEU A O 1
ATOM 754 N N . ILE A 1 93 ? 4.248 5.573 12.174 1.00 90.00 93 ILE A N 1
ATOM 755 C CA . ILE A 1 93 ? 3.249 6.598 12.473 1.00 90.00 93 ILE A CA 1
ATOM 756 C C . ILE A 1 93 ? 1.937 5.884 12.795 1.00 90.00 93 ILE A C 1
ATOM 758 O O . ILE A 1 93 ? 1.517 4.992 12.065 1.00 90.00 93 ILE A O 1
ATOM 762 N N . ILE A 1 94 ? 1.300 6.249 13.909 1.00 89.88 94 ILE A N 1
ATOM 763 C CA . ILE A 1 94 ? 0.103 5.569 14.415 1.00 89.88 94 ILE A CA 1
ATOM 764 C C . ILE A 1 94 ? -0.992 6.607 14.646 1.00 89.88 94 ILE A C 1
ATOM 766 O O . ILE A 1 94 ? -0.803 7.526 15.446 1.00 89.88 94 ILE A O 1
ATOM 770 N N . ASN A 1 95 ? -2.150 6.418 14.010 1.00 86.81 95 ASN A N 1
ATOM 771 C CA . ASN A 1 95 ? -3.377 7.131 14.358 1.00 86.81 95 ASN A CA 1
ATOM 772 C C . ASN A 1 95 ? -4.340 6.164 15.042 1.00 86.81 95 ASN A C 1
ATOM 774 O O . ASN A 1 95 ? -4.709 5.149 14.464 1.00 86.81 95 ASN A O 1
ATOM 778 N N . ARG A 1 96 ? -4.748 6.453 16.280 1.00 86.00 96 ARG A N 1
ATOM 779 C CA . ARG A 1 96 ? -5.651 5.565 17.035 1.00 86.00 96 ARG A CA 1
ATOM 780 C C . ARG A 1 96 ? -7.124 5.752 16.680 1.00 86.00 96 ARG A C 1
ATOM 782 O O . ARG A 1 96 ? -7.915 4.854 16.952 1.00 86.00 96 ARG A O 1
ATOM 789 N N . GLU A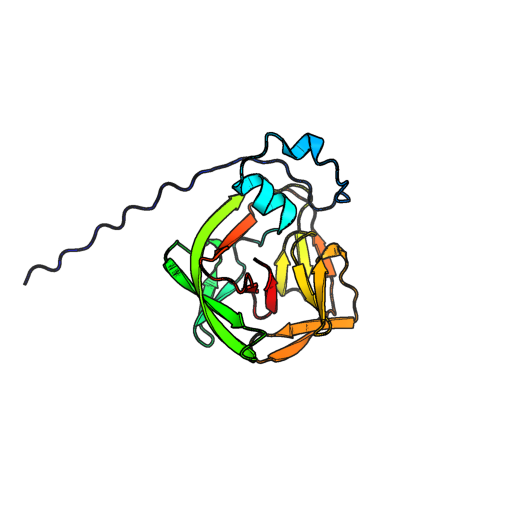 1 97 ? -7.462 6.899 16.099 1.00 84.75 97 GLU A N 1
ATOM 790 C CA . GLU A 1 97 ? -8.835 7.361 15.885 1.00 84.75 97 GLU A CA 1
ATOM 791 C C . GLU A 1 97 ? -9.021 7.822 14.433 1.00 84.75 97 GLU A C 1
ATOM 793 O O . GLU A 1 97 ? -9.461 8.935 14.161 1.00 84.75 97 GLU A O 1
ATOM 798 N N . THR A 1 98 ? -8.656 6.964 13.478 1.00 83.44 98 THR A N 1
ATOM 799 C CA . THR A 1 98 ? -8.947 7.206 12.062 1.00 83.44 98 THR A CA 1
ATOM 800 C C . THR A 1 98 ? -10.435 6.993 11.810 1.00 83.44 98 THR A C 1
ATOM 802 O O . THR A 1 98 ? -10.921 5.867 11.921 1.00 83.44 98 THR A O 1
ATOM 805 N N . GLU A 1 99 ? -11.149 8.068 11.478 1.00 82.69 99 GLU A N 1
ATOM 806 C CA . GLU A 1 99 ? -12.579 8.056 11.166 1.00 82.69 99 GLU A CA 1
ATOM 807 C C . GLU A 1 99 ? -12.822 7.727 9.678 1.00 82.69 99 GLU A C 1
ATOM 809 O O . GLU A 1 99 ? -11.913 7.700 8.843 1.00 82.69 99 GLU A O 1
ATOM 814 N N . GLY A 1 100 ? -14.077 7.450 9.329 1.00 81.56 100 GLY A N 1
ATOM 815 C CA . GLY A 1 100 ? -14.492 7.109 7.969 1.00 81.56 100 GLY A CA 1
ATOM 816 C C . GLY A 1 100 ? -14.354 5.620 7.655 1.00 81.56 100 GLY A C 1
ATOM 817 O O . GLY A 1 100 ? -15.273 5.048 7.074 1.00 81.56 100 GLY A O 1
ATOM 818 N N . GLY A 1 101 ? -13.269 4.967 8.079 1.00 90.88 101 GLY A N 1
ATOM 819 C CA . GLY A 1 101 ? -13.086 3.519 7.951 1.00 90.88 101 GLY A CA 1
ATOM 820 C C . GLY A 1 101 ? -11.983 3.086 6.979 1.00 90.88 101 GLY A C 1
ATOM 821 O O . GLY A 1 101 ? -10.976 3.775 6.829 1.00 90.88 101 GLY A O 1
ATOM 822 N N . TYR A 1 102 ? -12.158 1.934 6.323 1.00 95.38 102 TYR A N 1
ATOM 823 C CA . TYR A 1 102 ? -11.185 1.373 5.377 1.00 95.38 102 TYR A CA 1
ATOM 824 C C . TYR A 1 102 ? -11.835 0.684 4.171 1.00 95.38 102 TYR A C 1
ATOM 826 O O . TYR A 1 102 ? -13.017 0.332 4.190 1.00 95.38 102 TYR A O 1
ATOM 834 N N . ILE A 1 103 ? -11.033 0.465 3.130 1.00 97.19 103 ILE A N 1
ATOM 835 C CA . ILE A 1 103 ? -11.345 -0.361 1.963 1.00 97.19 103 ILE A CA 1
ATOM 836 C C . ILE A 1 103 ? -10.551 -1.662 2.067 1.00 97.19 103 ILE A C 1
ATOM 838 O O . ILE A 1 103 ? -9.354 -1.654 2.360 1.00 97.19 103 ILE A O 1
ATOM 842 N N . ARG A 1 104 ? -11.226 -2.792 1.847 1.00 98.19 104 ARG A N 1
ATOM 843 C CA . ARG A 1 104 ? -10.612 -4.114 1.717 1.00 98.19 104 ARG A CA 1
ATOM 844 C C . ARG A 1 104 ? -10.589 -4.524 0.253 1.00 98.19 104 ARG A C 1
ATOM 846 O O . ARG A 1 104 ? -11.645 -4.718 -0.347 1.00 98.19 104 ARG A O 1
ATOM 853 N N . VAL A 1 105 ? -9.391 -4.704 -0.288 1.00 98.25 105 VAL A N 1
ATOM 854 C CA . VAL A 1 105 ? -9.156 -5.120 -1.673 1.00 98.25 105 VAL A CA 1
ATOM 855 C C . VAL A 1 105 ? -8.911 -6.629 -1.710 1.00 98.25 105 VAL A C 1
ATOM 857 O O . VAL A 1 105 ? -8.083 -7.146 -0.960 1.00 98.25 105 VAL A O 1
ATOM 860 N N . ASN A 1 106 ? -9.660 -7.359 -2.541 1.00 97.75 106 ASN A N 1
ATOM 861 C CA . ASN A 1 106 ? -9.547 -8.811 -2.753 1.00 97.75 106 ASN A CA 1
ATOM 862 C C . ASN A 1 106 ? -9.579 -9.665 -1.473 1.00 97.75 106 ASN A C 1
ATOM 864 O O . ASN A 1 106 ? -8.939 -10.710 -1.392 1.00 97.75 106 ASN A O 1
ATOM 868 N N . LYS A 1 107 ? -10.315 -9.223 -0.443 1.00 96.19 107 LYS A N 1
ATOM 869 C CA . LYS A 1 107 ? -10.314 -9.829 0.905 1.00 96.19 107 LYS A CA 1
ATOM 870 C C . LYS A 1 107 ? -8.919 -9.907 1.558 1.00 96.19 107 LYS A C 1
ATOM 872 O O . LYS A 1 107 ? -8.779 -10.556 2.595 1.00 96.19 107 LYS A O 1
ATOM 877 N N . LEU A 1 108 ? -7.924 -9.222 1.013 1.00 94.94 108 LEU A N 1
ATOM 878 C CA . LEU A 1 108 ? -6.523 -9.338 1.387 1.00 94.94 108 LEU A CA 1
ATOM 879 C C . LEU A 1 108 ? -6.080 -8.066 2.110 1.00 94.94 108 LEU A C 1
ATOM 881 O O . LEU A 1 108 ? -6.057 -8.039 3.338 1.00 94.94 108 LEU A O 1
ATOM 885 N N . LEU A 1 109 ? -5.857 -6.999 1.349 1.00 98.19 109 LEU A N 1
ATOM 886 C CA . LEU A 1 109 ? -5.265 -5.756 1.822 1.00 98.19 109 LEU A CA 1
ATOM 887 C C . LEU A 1 109 ? -6.333 -4.805 2.370 1.00 98.19 109 LEU A C 1
ATOM 889 O O . LEU A 1 109 ? -7.353 -4.572 1.718 1.00 98.19 109 LEU A O 1
ATOM 893 N N . LYS A 1 110 ? -6.098 -4.253 3.565 1.00 98.12 110 LYS A N 1
ATOM 894 C CA . LYS A 1 110 ? -6.976 -3.277 4.228 1.00 98.12 110 LYS A CA 1
ATOM 895 C C . LYS A 1 110 ? -6.249 -1.950 4.405 1.00 98.12 110 LYS A C 1
ATOM 897 O O . LYS A 1 110 ? -5.230 -1.893 5.091 1.00 98.12 110 LYS A O 1
ATOM 902 N N . LEU A 1 111 ? -6.812 -0.887 3.845 1.00 97.19 111 LEU A N 1
ATOM 903 C CA . LEU A 1 111 ? -6.182 0.432 3.801 1.00 97.19 111 LEU A CA 1
ATOM 904 C C . LEU A 1 111 ? -7.218 1.558 3.770 1.00 97.19 111 LEU A C 1
ATOM 906 O O . LEU A 1 111 ? -8.392 1.330 3.475 1.00 97.19 111 LEU A O 1
ATOM 910 N N . THR A 1 112 ? -6.812 2.771 4.126 1.00 95.38 112 THR A N 1
ATOM 911 C CA . THR A 1 112 ? -7.692 3.943 4.047 1.00 95.38 112 THR A CA 1
ATOM 912 C C . THR A 1 112 ? -7.964 4.314 2.592 1.00 95.38 112 THR A C 1
ATOM 914 O O . THR A 1 112 ? -7.157 4.054 1.704 1.00 95.38 112 THR A O 1
ATOM 917 N N . ALA A 1 113 ? -9.107 4.952 2.347 1.00 92.81 113 ALA A N 1
ATOM 918 C CA . ALA A 1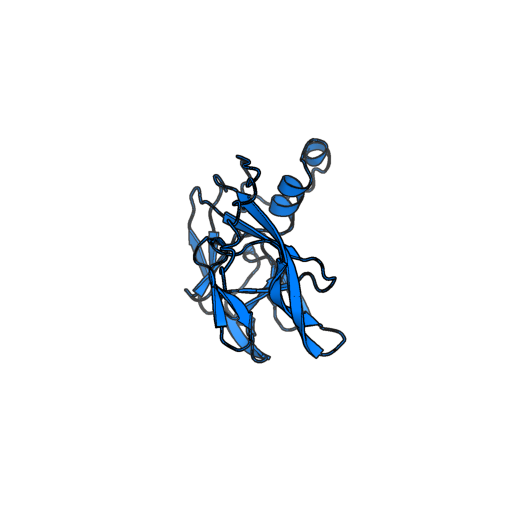 113 ? -9.576 5.308 1.008 1.00 92.81 113 ALA A CA 1
ATOM 919 C C . ALA A 1 113 ? -8.556 6.100 0.167 1.00 92.81 113 ALA A C 1
ATOM 921 O O . ALA A 1 113 ? -8.401 5.840 -1.020 1.00 92.81 113 ALA A O 1
ATOM 922 N N . ASN A 1 114 ? -7.804 7.010 0.786 1.00 90.75 114 ASN A N 1
ATOM 923 C CA . ASN A 1 114 ? -6.795 7.837 0.122 1.00 90.75 114 ASN A CA 1
ATOM 924 C C . ASN A 1 114 ? -5.435 7.153 -0.112 1.00 90.75 114 ASN A C 1
ATOM 926 O O . ASN A 1 114 ? -4.568 7.762 -0.740 1.00 90.75 114 ASN A O 1
ATOM 930 N N . HIS A 1 115 ? -5.212 5.948 0.418 1.00 94.88 115 HIS A N 1
ATOM 931 C CA . HIS A 1 115 ? -3.924 5.275 0.285 1.00 94.88 115 HIS A CA 1
ATOM 932 C C . HIS A 1 115 ? -3.731 4.787 -1.155 1.00 94.88 115 HIS A C 1
ATOM 934 O O . HIS A 1 115 ? -4.679 4.300 -1.778 1.00 94.88 115 HIS A O 1
ATOM 940 N N . ARG A 1 116 ? -2.526 4.967 -1.705 1.00 95.94 116 ARG A N 1
ATOM 941 C CA . ARG A 1 116 ? -2.273 4.784 -3.140 1.00 95.94 116 ARG A CA 1
ATOM 942 C C . ARG A 1 116 ? -1.642 3.434 -3.446 1.00 95.94 116 ARG A C 1
ATOM 944 O O . ARG A 1 116 ? -0.707 3.008 -2.774 1.00 95.94 116 ARG A O 1
ATOM 951 N N . LEU A 1 117 ? -2.127 2.802 -4.508 1.00 97.75 117 LEU A N 1
ATOM 952 C CA . LEU A 1 117 ? -1.608 1.545 -5.040 1.00 97.75 117 LEU A CA 1
ATOM 953 C C . LEU A 1 117 ? -1.054 1.767 -6.447 1.00 97.75 117 LEU A C 1
ATOM 955 O O . LEU A 1 117 ? -1.521 2.662 -7.156 1.00 97.75 117 LEU A O 1
ATOM 959 N N . TRP A 1 118 ? -0.072 0.958 -6.849 1.00 97.94 118 TRP A N 1
ATOM 960 C CA . TRP A 1 118 ? 0.424 0.970 -8.225 1.00 97.94 118 TRP A CA 1
ATOM 961 C C . TRP A 1 118 ? -0.528 0.168 -9.112 1.00 97.94 118 TRP A C 1
ATOM 963 O O . TRP A 1 118 ? -0.674 -1.046 -8.937 1.00 97.94 118 TRP A O 1
ATOM 973 N N . VAL A 1 119 ? -1.203 0.855 -10.033 1.00 97.94 119 VAL A N 1
ATOM 974 C CA . VAL A 1 119 ? -2.313 0.315 -10.825 1.00 97.94 119 VAL A CA 1
ATOM 975 C C . VAL A 1 119 ? -2.001 0.376 -12.314 1.00 97.94 119 VAL A C 1
ATOM 977 O O . VAL A 1 119 ? -1.447 1.360 -12.809 1.00 97.94 119 VAL A O 1
ATOM 980 N N . ASN A 1 120 ? -2.379 -0.686 -13.031 1.00 95.38 120 ASN A N 1
ATOM 981 C CA . ASN A 1 120 ? -2.273 -0.828 -14.486 1.00 95.38 120 ASN A CA 1
ATOM 982 C C . ASN A 1 120 ? -0.875 -0.454 -15.010 1.00 95.38 120 ASN A C 1
ATOM 984 O O . ASN A 1 120 ? -0.741 0.154 -16.070 1.00 95.38 120 ASN A O 1
ATOM 988 N N . GLU A 1 121 ? 0.152 -0.772 -14.212 1.00 92.81 121 GLU A N 1
ATOM 989 C CA . GLU A 1 121 ? 1.577 -0.559 -14.499 1.00 92.81 121 GLU A CA 1
ATOM 990 C C . GLU A 1 121 ? 1.974 0.888 -14.836 1.00 92.81 121 GLU A C 1
ATOM 992 O O . GLU A 1 121 ? 3.025 1.114 -15.433 1.00 92.81 121 GLU A O 1
ATOM 997 N N . SER A 1 122 ? 1.149 1.873 -14.476 1.00 93.94 122 SER A N 1
ATOM 998 C CA . SER A 1 122 ? 1.315 3.238 -14.991 1.00 93.94 122 SER A CA 1
ATOM 999 C C . SER A 1 122 ? 0.962 4.352 -14.016 1.00 93.94 122 SER A C 1
ATOM 1001 O O . SER A 1 122 ? 1.458 5.466 -14.187 1.00 93.94 122 SER A O 1
ATOM 1003 N N . VAL A 1 123 ? 0.124 4.101 -13.006 1.00 96.31 123 VAL A N 1
ATOM 1004 C CA . VAL A 1 123 ? -0.400 5.183 -12.168 1.00 96.31 123 VAL A CA 1
ATOM 1005 C C . VAL A 1 123 ? -0.533 4.791 -10.702 1.00 96.31 123 VAL A C 1
ATOM 1007 O O . VAL A 1 123 ? -0.966 3.692 -10.359 1.00 96.31 123 VAL A O 1
ATOM 1010 N N . TRP A 1 124 ? -0.202 5.740 -9.824 1.00 96.56 124 TRP A N 1
ATOM 1011 C CA . TRP A 1 124 ? -0.564 5.688 -8.412 1.00 96.56 124 TRP A CA 1
ATOM 1012 C C . TRP A 1 124 ? -2.004 6.152 -8.240 1.00 96.56 124 TRP A C 1
ATOM 1014 O O . TRP A 1 124 ? -2.303 7.337 -8.393 1.00 96.56 124 TRP A O 1
ATOM 1024 N N . LYS A 1 125 ? -2.889 5.219 -7.910 1.00 95.44 125 LYS A N 1
ATOM 1025 C CA . LYS A 1 125 ? -4.329 5.462 -7.812 1.00 95.44 125 LYS A CA 1
ATOM 1026 C C . LYS A 1 125 ? -4.790 5.294 -6.371 1.00 95.44 125 LYS A C 1
ATOM 1028 O O . LYS A 1 125 ? -4.302 4.389 -5.687 1.00 95.44 125 LYS A O 1
ATOM 1033 N N . ARG A 1 126 ? -5.690 6.157 -5.889 1.00 95.25 126 ARG A N 1
ATOM 1034 C CA . ARG A 1 126 ? -6.257 5.991 -4.543 1.00 95.25 126 ARG A CA 1
ATOM 1035 C C . ARG A 1 126 ? -7.128 4.741 -4.500 1.00 95.25 126 ARG A C 1
ATOM 1037 O O . ARG A 1 126 ? -7.703 4.320 -5.503 1.00 95.25 126 ARG A O 1
ATOM 1044 N N . ALA A 1 127 ? -7.257 4.158 -3.321 1.00 95.94 127 ALA A N 1
ATOM 1045 C CA . ALA A 1 127 ? -8.066 2.967 -3.143 1.00 95.94 127 ALA A CA 1
ATOM 1046 C C . ALA A 1 127 ? -9.562 3.182 -3.382 1.00 95.94 127 ALA A C 1
ATOM 1048 O O . ALA A 1 127 ? -10.236 2.262 -3.836 1.00 95.94 127 ALA A O 1
ATOM 1049 N N . ASP A 1 128 ? -10.079 4.376 -3.088 1.00 94.12 128 ASP A N 1
ATOM 1050 C CA . ASP A 1 128 ? -11.464 4.762 -3.384 1.00 94.12 128 ASP A CA 1
ATOM 1051 C C . ASP A 1 128 ? -11.727 5.044 -4.867 1.00 94.12 128 ASP A C 1
ATOM 1053 O O . ASP A 1 128 ? -12.882 5.131 -5.272 1.00 94.12 128 ASP A O 1
ATOM 1057 N N . GLU A 1 129 ? -10.679 5.123 -5.683 1.00 95.69 129 GLU A N 1
ATOM 1058 C CA . GLU A 1 129 ? -10.783 5.269 -7.134 1.00 95.69 129 GLU A CA 1
ATOM 1059 C C . GLU A 1 129 ? -10.686 3.912 -7.858 1.00 95.69 129 GLU A C 1
ATOM 1061 O O . GLU A 1 129 ? -10.945 3.846 -9.063 1.00 95.69 129 GLU A O 1
ATOM 1066 N N . LEU A 1 130 ? -10.281 2.832 -7.173 1.00 96.88 130 LEU A N 1
ATOM 1067 C CA . LEU A 1 130 ? -10.123 1.501 -7.772 1.00 96.88 130 LEU A CA 1
ATOM 1068 C C . LEU A 1 130 ? -11.432 0.980 -8.372 1.00 96.88 130 LEU A C 1
ATOM 1070 O O . LEU A 1 130 ? -12.501 1.094 -7.777 1.00 96.88 130 LEU A O 1
ATOM 1074 N N . ASN A 1 131 ? -11.311 0.307 -9.513 1.00 97.38 131 ASN A N 1
ATOM 1075 C CA . ASN A 1 131 ? -12.407 -0.389 -10.170 1.00 97.38 131 ASN A CA 1
ATOM 1076 C C . ASN A 1 131 ? -12.168 -1.900 -10.171 1.00 97.38 131 ASN A C 1
ATOM 1078 O O . ASN A 1 131 ? -11.031 -2.372 -10.202 1.00 97.38 131 ASN A O 1
ATOM 1082 N N . ILE A 1 132 ? -13.253 -2.676 -10.195 1.00 98.25 132 ILE A N 1
ATOM 1083 C CA . ILE A 1 132 ? -13.167 -4.105 -10.513 1.00 98.25 132 ILE A CA 1
ATOM 1084 C C . ILE A 1 132 ? -12.549 -4.249 -11.910 1.00 98.25 132 ILE A C 1
ATOM 1086 O O . ILE A 1 132 ? -12.984 -3.587 -12.849 1.00 98.25 132 ILE A O 1
ATOM 1090 N N . GLY A 1 133 ? -11.535 -5.103 -12.033 1.00 98.00 133 GLY A N 1
ATOM 1091 C CA . GLY A 1 133 ? -10.755 -5.285 -13.258 1.00 98.00 133 GLY A CA 1
ATOM 1092 C C . GLY A 1 133 ? -9.436 -4.508 -13.303 1.00 98.00 133 GLY A C 1
ATOM 1093 O O . GLY A 1 133 ? -8.579 -4.878 -14.103 1.00 98.00 133 GLY A O 1
ATOM 1094 N N . ASP A 1 134 ? -9.223 -3.510 -12.432 1.00 98.44 134 ASP A N 1
ATOM 1095 C CA . ASP A 1 134 ? -7.911 -2.860 -12.298 1.00 98.44 134 ASP A CA 1
ATOM 1096 C C . ASP A 1 134 ? -6.834 -3.901 -11.935 1.00 98.44 134 ASP A C 1
ATOM 1098 O O . ASP A 1 134 ? -7.093 -4.868 -11.212 1.00 98.44 134 ASP A O 1
ATOM 1102 N N . ILE A 1 135 ? -5.614 -3.708 -12.431 1.00 98.50 135 ILE A N 1
ATOM 1103 C CA . ILE A 1 135 ? -4.481 -4.607 -12.204 1.00 98.50 135 ILE A CA 1
ATOM 1104 C C . ILE A 1 135 ? -3.522 -3.984 -11.197 1.00 98.50 135 ILE A C 1
ATOM 1106 O O . ILE A 1 135 ? -2.945 -2.930 -11.453 1.00 98.50 135 ILE A O 1
ATOM 1110 N N . LEU A 1 136 ? -3.320 -4.657 -10.069 1.00 98.38 136 LEU A N 1
ATOM 1111 C CA . LEU A 1 136 ? -2.331 -4.296 -9.059 1.00 98.38 136 LEU A CA 1
ATOM 1112 C C . LEU A 1 136 ? -1.021 -5.042 -9.295 1.00 98.38 136 LEU A C 1
ATOM 1114 O O . LEU A 1 136 ? -1.002 -6.149 -9.841 1.00 98.38 136 LEU A O 1
ATOM 1118 N N . TRP A 1 137 ? 0.069 -4.446 -8.828 1.00 97.12 137 TRP A N 1
ATOM 1119 C CA . TRP A 1 137 ? 1.400 -5.028 -8.931 1.00 97.12 137 TRP A CA 1
ATOM 1120 C C . TRP A 1 137 ? 1.739 -5.870 -7.698 1.00 97.12 137 TRP A C 1
ATOM 1122 O O . TRP A 1 137 ? 1.815 -5.351 -6.581 1.00 97.12 137 TRP A O 1
ATOM 1132 N N . GLY A 1 138 ? 1.944 -7.168 -7.907 1.00 96.19 138 GLY A N 1
ATOM 1133 C CA . GLY A 1 138 ? 2.345 -8.123 -6.882 1.00 96.19 138 GLY A CA 1
ATOM 1134 C C . GLY A 1 138 ? 3.855 -8.152 -6.645 1.00 96.19 138 GLY A C 1
ATOM 1135 O O . GLY A 1 138 ? 4.660 -7.699 -7.462 1.00 96.19 138 GLY A O 1
ATOM 1136 N N . GLN A 1 139 ? 4.270 -8.678 -5.498 1.00 94.44 139 GLN A N 1
ATOM 1137 C CA . GLN A 1 139 ? 5.671 -8.653 -5.080 1.00 94.44 139 GLN A CA 1
ATOM 1138 C C . GLN A 1 139 ? 6.621 -9.415 -6.012 1.00 94.44 139 GLN A C 1
ATOM 1140 O O . GLN A 1 139 ? 7.762 -9.003 -6.179 1.00 94.44 139 GLN A O 1
ATOM 1145 N N . HIS A 1 140 ? 6.188 -10.483 -6.670 1.00 92.94 140 HIS A N 1
ATOM 1146 C CA . HIS A 1 140 ? 7.014 -11.223 -7.626 1.00 92.94 140 HIS A CA 1
ATOM 1147 C C . HIS A 1 140 ? 6.886 -10.682 -9.060 1.00 92.94 140 HIS A C 1
ATOM 1149 O O . HIS A 1 140 ? 7.357 -11.321 -9.999 1.00 92.94 140 HIS A O 1
ATOM 1155 N N . GLY A 1 141 ? 6.287 -9.497 -9.238 1.00 90.81 141 GLY A N 1
ATOM 1156 C CA . GLY A 1 141 ? 5.995 -8.914 -10.550 1.00 90.81 141 GLY A CA 1
ATOM 1157 C C . GLY A 1 141 ? 4.737 -9.488 -11.203 1.00 90.81 141 GLY A C 1
ATOM 1158 O O . GLY A 1 141 ? 4.449 -9.188 -12.360 1.00 90.81 141 GLY A O 1
ATOM 1159 N N . GLU A 1 142 ? 3.982 -10.318 -10.485 1.00 94.88 142 GLU A N 1
ATOM 1160 C CA . GLU A 1 142 ? 2.707 -10.847 -10.939 1.00 94.88 142 GLU A CA 1
ATOM 1161 C C . GLU A 1 142 ? 1.618 -9.768 -10.959 1.00 94.88 142 GLU A C 1
ATOM 1163 O O . GLU A 1 142 ? 1.600 -8.832 -10.158 1.00 94.88 142 GLU A O 1
ATOM 1168 N N . LYS A 1 143 ? 0.670 -9.926 -11.881 1.00 97.38 143 LYS A N 1
ATOM 1169 C CA . LYS A 1 143 ? -0.493 -9.051 -12.025 1.00 97.38 143 LYS A CA 1
ATOM 1170 C C . LYS A 1 143 ? -1.637 -9.576 -11.167 1.00 97.38 143 LYS A C 1
ATOM 1172 O O . LYS A 1 143 ? -2.081 -10.705 -11.360 1.00 97.38 143 LYS A O 1
ATOM 1177 N N . ILE A 1 144 ? -2.136 -8.752 -10.251 1.00 98.06 144 ILE A N 1
ATOM 1178 C CA . ILE A 1 144 ? -3.241 -9.100 -9.353 1.00 98.06 144 ILE A CA 1
ATOM 1179 C C . ILE A 1 144 ? -4.480 -8.307 -9.768 1.00 98.06 144 ILE A C 1
ATOM 1181 O O . ILE A 1 144 ? -4.568 -7.108 -9.520 1.00 98.06 144 ILE A O 1
ATOM 1185 N N . THR A 1 145 ? -5.463 -8.965 -10.380 1.00 98.44 145 THR A N 1
ATOM 1186 C CA . THR A 1 145 ? -6.730 -8.316 -10.752 1.00 98.44 145 THR A CA 1
ATOM 1187 C C . THR A 1 145 ? -7.567 -7.995 -9.517 1.00 98.44 145 THR A C 1
ATOM 1189 O O . THR A 1 145 ? -7.782 -8.854 -8.660 1.00 98.44 145 THR A O 1
ATOM 1192 N N . VAL A 1 146 ? -8.097 -6.778 -9.431 1.00 98.62 146 VAL A N 1
ATOM 1193 C CA . VAL A 1 146 ? -9.093 -6.386 -8.431 1.00 98.62 146 VAL A CA 1
ATOM 1194 C C . VAL A 1 146 ? -10.419 -7.076 -8.760 1.00 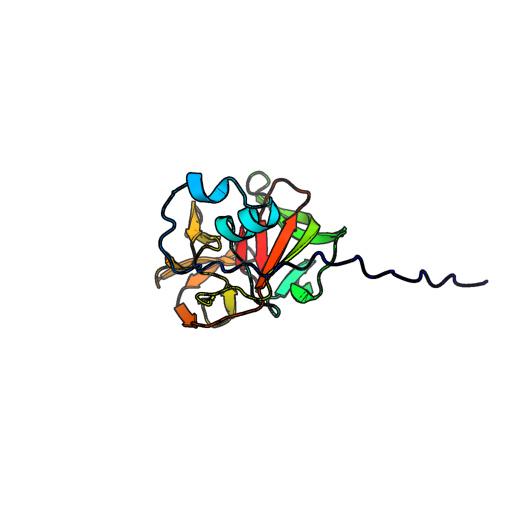98.62 146 VAL A C 1
ATOM 1196 O O . VAL A 1 146 ? -11.081 -6.741 -9.737 1.00 98.62 146 VAL A O 1
ATOM 1199 N N . THR A 1 147 ? -10.824 -8.044 -7.942 1.00 98.44 147 THR A N 1
ATOM 1200 C CA . THR A 1 147 ? -12.088 -8.788 -8.086 1.00 98.44 147 THR A CA 1
ATOM 1201 C C . THR A 1 147 ? -13.101 -8.449 -7.003 1.00 98.44 1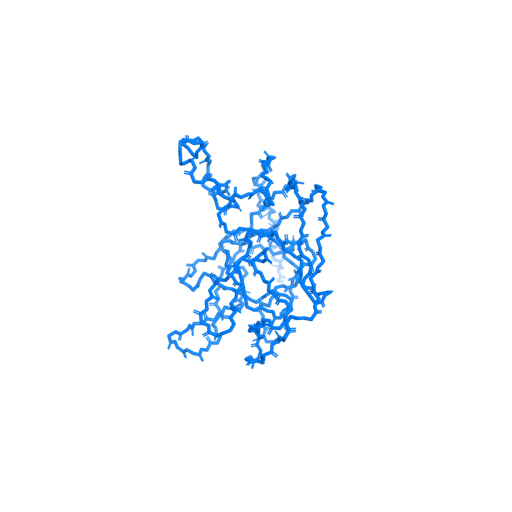47 THR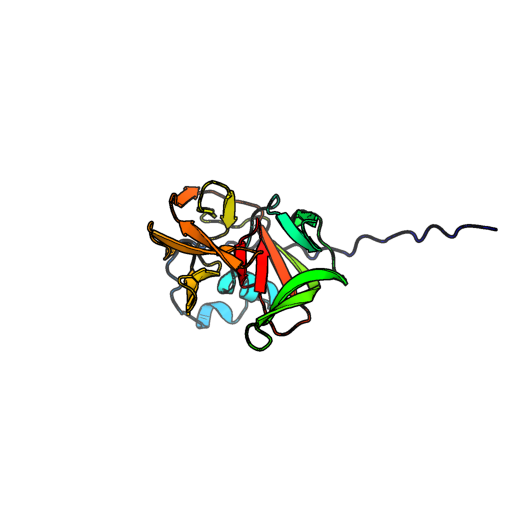 A C 1
ATOM 1203 O O . THR A 1 147 ? -14.281 -8.771 -7.141 1.00 98.44 147 THR A O 1
ATOM 1206 N N . LYS A 1 148 ? -12.667 -7.805 -5.913 1.00 97.88 148 LYS A N 1
ATOM 1207 C CA . LYS A 1 148 ? -13.557 -7.402 -4.827 1.00 97.88 148 LYS A CA 1
ATOM 1208 C C . LYS A 1 148 ? -13.063 -6.145 -4.122 1.00 97.88 148 LYS A C 1
ATOM 1210 O O . LYS A 1 148 ? -11.903 -6.075 -3.720 1.00 97.88 148 LYS A O 1
ATOM 1215 N N . LEU A 1 149 ? -13.980 -5.210 -3.898 1.00 97.62 149 LEU A N 1
ATOM 1216 C CA . LEU A 1 149 ? -13.781 -4.017 -3.082 1.00 97.62 149 LEU A CA 1
ATOM 1217 C C . LEU A 1 149 ? -14.868 -3.984 -2.008 1.00 97.62 149 LEU A C 1
ATOM 1219 O O . LEU A 1 149 ? -16.053 -4.083 -2.316 1.00 97.62 149 LEU A O 1
ATOM 1223 N N . GLU A 1 150 ? -14.472 -3.888 -0.741 1.00 97.69 150 GLU A N 1
ATOM 1224 C CA . GLU A 1 150 ? -15.406 -3.827 0.387 1.00 97.69 150 GLU A CA 1
ATOM 1225 C C . GLU A 1 150 ? -15.098 -2.608 1.247 1.00 97.69 150 GLU A C 1
ATOM 1227 O O . GLU A 1 150 ? -13.990 -2.475 1.765 1.00 97.69 150 GLU A O 1
ATOM 1232 N N . LYS A 1 151 ? -16.088 -1.737 1.440 1.00 95.56 151 LYS A N 1
ATOM 1233 C CA . LYS A 1 151 ? -15.983 -0.603 2.357 1.00 95.56 151 LYS A CA 1
ATOM 1234 C C . LYS A 1 151 ? -16.423 -1.030 3.754 1.00 95.56 151 LYS A C 1
ATOM 1236 O O . LYS A 1 151 ? -17.486 -1.627 3.921 1.00 95.56 151 LYS A O 1
ATOM 1241 N N . LYS A 1 152 ? -15.629 -0.690 4.767 1.00 96.00 152 LYS A N 1
ATOM 1242 C CA . LYS A 1 152 ? -16.007 -0.841 6.172 1.00 96.00 152 LYS A CA 1
ATOM 1243 C C . LYS A 1 152 ? -15.885 0.497 6.876 1.00 96.00 152 LYS A C 1
ATOM 1245 O O . LYS A 1 152 ? -14.779 0.964 7.120 1.00 96.00 152 LYS A O 1
ATOM 1250 N N . GLU A 1 153 ? -17.026 1.075 7.223 1.00 92.31 153 GLU A N 1
ATOM 1251 C CA . GLU A 1 153 ? -17.090 2.311 7.998 1.00 92.31 153 GLU A CA 1
ATOM 1252 C C . GLU A 1 153 ? -16.824 2.056 9.483 1.00 92.31 153 GLU A C 1
ATOM 1254 O O . GLU A 1 153 ? -17.078 0.963 10.004 1.00 92.31 153 GLU A O 1
ATOM 1259 N N . GLY A 1 154 ? -16.281 3.068 10.155 1.00 89.19 154 GLY A N 1
ATOM 1260 C CA . GLY A 1 154 ? -15.996 3.028 11.583 1.00 89.19 154 GLY A CA 1
ATOM 1261 C C . GLY A 1 154 ? -14.794 3.877 11.970 1.00 89.19 154 GLY A C 1
ATOM 1262 O O . GLY A 1 154 ? -14.274 4.654 11.168 1.00 89.19 154 GLY A O 1
ATOM 1263 N N . ILE A 1 155 ? -14.362 3.696 13.216 1.00 88.69 155 ILE A N 1
ATOM 1264 C CA . ILE A 1 155 ? -13.154 4.306 13.768 1.00 88.69 155 ILE A CA 1
ATOM 1265 C C . ILE A 1 155 ? -12.140 3.194 14.009 1.00 88.69 155 ILE A C 1
ATOM 1267 O O . ILE A 1 155 ? -12.443 2.218 14.696 1.00 88.69 155 ILE A O 1
ATOM 1271 N N . PHE A 1 156 ? -10.943 3.331 13.444 1.00 92.44 156 PHE A N 1
ATOM 1272 C CA . PHE A 1 156 ? -9.905 2.305 13.520 1.00 92.44 156 PHE A CA 1
ATOM 1273 C C . PHE A 1 156 ? -8.565 2.890 13.954 1.00 92.44 156 PHE A C 1
ATOM 1275 O O . PHE A 1 156 ? -8.239 4.040 13.664 1.00 92.44 156 PHE A O 1
ATOM 1282 N N . THR A 1 157 ? -7.751 2.059 14.607 1.00 92.31 157 THR A N 1
ATOM 1283 C CA . THR A 1 157 ? -6.320 2.339 14.722 1.00 92.31 157 THR A CA 1
ATOM 1284 C C . THR A 1 157 ? -5.636 1.953 13.415 1.00 92.31 157 THR A C 1
ATOM 1286 O O . THR A 1 157 ? -5.726 0.803 12.981 1.00 92.31 157 THR A O 1
ATOM 1289 N N . THR A 1 158 ? -4.952 2.910 12.800 1.00 94.06 158 THR A N 1
ATOM 1290 C CA . THR A 1 158 ? -4.241 2.744 11.537 1.00 94.06 158 THR A CA 1
ATOM 1291 C C . THR A 1 158 ? -2.773 3.128 11.673 1.00 94.06 158 THR A C 1
ATOM 1293 O O . THR A 1 158 ? -2.361 3.835 12.598 1.00 94.06 158 THR A O 1
ATOM 1296 N N . TYR A 1 159 ? -1.978 2.621 10.741 1.00 94.19 159 TYR A N 1
ATOM 1297 C CA . TYR A 1 159 ? -0.527 2.681 10.769 1.00 94.19 159 TYR A CA 1
ATOM 1298 C C . TYR A 1 159 ? -0.015 3.180 9.428 1.00 94.19 159 TYR A C 1
ATOM 1300 O O . TYR A 1 159 ? -0.589 2.858 8.391 1.00 94.19 159 TYR A O 1
ATOM 1308 N N . ASN A 1 160 ? 1.077 3.928 9.448 1.00 91.44 160 ASN A N 1
ATOM 1309 C CA . ASN A 1 160 ? 1.838 4.224 8.249 1.00 91.44 160 ASN A CA 1
ATOM 1310 C C . ASN A 1 160 ? 3.346 4.236 8.557 1.00 91.44 160 ASN A C 1
ATOM 1312 O O . ASN A 1 160 ? 3.747 4.349 9.719 1.00 91.44 160 ASN A O 1
ATOM 1316 N N . LEU A 1 161 ? 4.179 4.077 7.539 1.00 92.19 161 LEU A N 1
ATOM 1317 C CA . LEU A 1 161 ? 5.628 4.079 7.618 1.00 92.19 161 LEU A CA 1
ATOM 1318 C C . LEU A 1 161 ? 6.161 5.330 6.934 1.00 92.19 161 LEU A C 1
ATOM 1320 O O . LEU A 1 161 ? 5.650 5.759 5.912 1.00 92.19 161 LEU A O 1
ATOM 1324 N N . ARG A 1 162 ? 7.222 5.890 7.499 1.00 91.00 162 ARG A N 1
ATOM 1325 C CA . ARG A 1 162 ? 8.115 6.782 6.770 1.00 91.00 162 ARG A CA 1
ATOM 1326 C C . ARG A 1 162 ? 9.389 6.017 6.479 1.00 91.00 162 ARG A C 1
ATOM 1328 O O . ARG A 1 162 ? 9.948 5.423 7.410 1.00 91.00 162 ARG A O 1
ATOM 1335 N N . LEU A 1 163 ? 9.844 6.026 5.236 1.00 93.44 163 LEU A N 1
ATOM 1336 C CA . LEU A 1 163 ? 11.091 5.390 4.832 1.00 93.44 163 LEU A CA 1
ATOM 1337 C C . LEU A 1 163 ? 12.229 6.410 4.773 1.00 93.44 163 LEU A C 1
ATOM 1339 O O . LEU A 1 163 ? 12.020 7.614 4.635 1.00 93.44 163 LEU A O 1
ATOM 1343 N N . THR A 1 164 ? 13.462 5.931 4.936 1.00 92.56 164 THR A N 1
ATOM 1344 C CA . THR A 1 164 ? 14.660 6.773 4.780 1.00 92.56 164 THR A CA 1
ATOM 1345 C C . THR A 1 164 ? 15.087 6.932 3.321 1.00 92.56 164 THR A C 1
ATOM 1347 O O . THR A 1 164 ? 15.980 7.728 3.043 1.00 92.56 164 THR A O 1
ATOM 1350 N N . GLY A 1 165 ? 14.567 6.089 2.425 1.00 89.88 165 GLY A N 1
ATOM 1351 C CA . GLY A 1 165 ? 14.928 6.076 1.011 1.00 89.88 165 GLY A CA 1
ATOM 1352 C C . GLY A 1 165 ? 14.047 6.993 0.166 1.00 89.88 165 GLY A C 1
ATOM 1353 O O . GLY A 1 165 ? 13.179 7.691 0.681 1.00 89.88 165 GLY A O 1
ATOM 1354 N N . ASN A 1 166 ? 14.306 6.987 -1.141 1.00 91.56 166 ASN A N 1
ATOM 1355 C CA . ASN A 1 166 ? 13.648 7.870 -2.109 1.00 91.56 166 ASN A CA 1
ATOM 1356 C C . ASN A 1 166 ? 12.634 7.129 -2.995 1.00 91.56 166 ASN A C 1
ATOM 1358 O O . ASN A 1 166 ? 12.077 7.733 -3.909 1.00 91.56 166 ASN A O 1
ATOM 1362 N N . ASN A 1 167 ? 12.418 5.823 -2.785 1.00 93.69 167 ASN A N 1
ATOM 1363 C CA . ASN A 1 167 ? 11.438 5.081 -3.581 1.00 93.69 167 ASN A CA 1
ATOM 1364 C C . ASN A 1 167 ? 10.004 5.333 -3.105 1.00 93.69 167 ASN A C 1
ATOM 1366 O O . ASN A 1 167 ? 9.080 5.227 -3.912 1.00 93.69 167 ASN A O 1
ATOM 1370 N N . HIS A 1 168 ? 9.823 5.662 -1.819 1.00 92.81 168 HIS A N 1
ATOM 1371 C CA . HIS A 1 168 ? 8.529 6.014 -1.220 1.00 92.81 168 HIS A CA 1
ATOM 1372 C C . HIS A 1 168 ? 7.433 4.963 -1.483 1.00 92.81 168 HIS A C 1
ATOM 1374 O O . HIS A 1 168 ? 6.261 5.282 -1.662 1.00 92.81 168 HIS A O 1
ATOM 1380 N N . ASN A 1 169 ? 7.816 3.685 -1.549 1.00 96.50 169 ASN A N 1
ATOM 1381 C CA . ASN A 1 169 ? 6.908 2.567 -1.788 1.00 96.50 169 ASN A CA 1
ATOM 1382 C C . ASN A 1 169 ? 7.386 1.305 -1.065 1.00 96.50 169 ASN A C 1
ATOM 1384 O O . ASN A 1 169 ? 8.570 1.169 -0.748 1.00 96.50 169 ASN A O 1
ATOM 1388 N N . PHE A 1 170 ? 6.468 0.379 -0.804 1.00 97.25 170 PHE A N 1
ATOM 1389 C CA . PHE A 1 170 ? 6.776 -0.925 -0.218 1.00 97.25 170 PHE A CA 1
ATOM 1390 C C . PHE A 1 170 ? 5.685 -1.954 -0.518 1.00 97.25 170 PHE A C 1
ATOM 1392 O O . PHE A 1 170 ? 4.622 -1.628 -1.045 1.00 97.25 170 PHE A O 1
ATOM 1399 N N . PHE A 1 171 ? 5.945 -3.218 -0.178 1.00 97.94 171 PHE A N 1
ATOM 1400 C CA . PHE A 1 171 ? 4.976 -4.299 -0.360 1.00 97.94 171 PHE A CA 1
ATOM 1401 C C . PHE A 1 171 ? 4.187 -4.583 0.922 1.00 97.94 171 PHE A C 1
ATOM 1403 O O . PHE A 1 171 ? 4.763 -4.959 1.949 1.00 97.94 171 PHE A O 1
ATOM 1410 N N . ALA A 1 172 ? 2.862 -4.461 0.833 1.00 98.12 172 ALA A N 1
ATOM 1411 C CA . ALA A 1 172 ? 1.905 -4.748 1.897 1.00 98.12 172 ALA A CA 1
ATOM 1412 C C . ALA A 1 172 ? 0.896 -5.806 1.449 1.00 98.12 172 ALA A C 1
ATOM 1414 O O . ALA A 1 172 ? 0.270 -5.681 0.400 1.00 98.12 172 ALA A O 1
ATOM 1415 N N . ASP A 1 173 ? 0.775 -6.875 2.235 1.00 98.00 173 ASP A N 1
ATOM 1416 C CA . ASP A 1 173 ? 0.033 -8.091 1.891 1.00 98.00 173 ASP A CA 1
ATOM 1417 C C . ASP A 1 173 ? 0.328 -8.576 0.455 1.00 98.00 173 ASP A C 1
ATOM 1419 O O . ASP A 1 173 ? -0.549 -9.058 -0.253 1.00 98.00 173 ASP A O 1
ATOM 1423 N N . GLY A 1 174 ? 1.587 -8.436 0.024 1.00 96.94 174 GLY A N 1
ATOM 1424 C CA . GLY A 1 174 ? 2.066 -8.853 -1.297 1.00 96.94 174 GLY A CA 1
ATOM 1425 C C . GLY A 1 174 ? 1.804 -7.870 -2.441 1.00 96.94 174 GLY A C 1
ATOM 1426 O O . GLY A 1 174 ? 2.188 -8.173 -3.565 1.00 96.94 174 GLY A O 1
ATOM 1427 N N . ILE A 1 175 ? 1.205 -6.704 -2.185 1.00 98.12 175 ILE A N 1
ATOM 1428 C CA . ILE A 1 175 ? 0.884 -5.687 -3.200 1.00 98.12 175 ILE A CA 1
ATOM 1429 C C . ILE A 1 175 ? 1.784 -4.460 -3.027 1.00 98.12 175 ILE A C 1
ATOM 1431 O O . ILE A 1 175 ? 2.031 -4.025 -1.902 1.00 98.12 175 ILE A O 1
ATOM 1435 N N . LEU A 1 176 ? 2.252 -3.888 -4.139 1.00 98.06 176 LEU A N 1
ATOM 1436 C CA . LEU A 1 176 ? 3.022 -2.647 -4.159 1.00 98.06 176 LEU A CA 1
ATOM 1437 C C . LEU A 1 176 ? 2.129 -1.432 -3.871 1.00 98.06 176 LEU A C 1
ATOM 1439 O O . LEU A 1 176 ? 1.191 -1.131 -4.618 1.00 98.06 176 LEU A O 1
ATOM 1443 N N . ILE A 1 177 ? 2.460 -0.711 -2.807 1.00 97.56 177 ILE A N 1
ATOM 1444 C CA . ILE A 1 177 ? 1.757 0.491 -2.359 1.00 97.56 177 ILE A CA 1
ATOM 1445 C C . ILE A 1 177 ? 2.734 1.643 -2.150 1.00 97.56 177 ILE A C 1
ATOM 1447 O O . ILE A 1 177 ? 3.934 1.428 -1.971 1.00 97.56 177 ILE A O 1
ATOM 1451 N N . HIS A 1 178 ? 2.211 2.862 -2.184 1.00 94.38 178 HIS A N 1
ATOM 1452 C CA . HIS A 1 178 ? 2.969 4.049 -1.813 1.00 94.38 178 HIS A CA 1
ATOM 1453 C C . HIS A 1 178 ? 3.080 4.140 -0.281 1.00 94.38 178 HIS A C 1
ATOM 1455 O O . HIS A 1 178 ? 2.169 3.692 0.414 1.00 94.38 178 HIS A O 1
ATOM 1461 N N . GLU A 1 179 ? 4.167 4.718 0.243 1.00 84.62 179 GLU A N 1
ATOM 1462 C CA . GLU A 1 179 ? 4.237 5.081 1.670 1.00 84.62 179 GLU A CA 1
ATOM 1463 C C . GLU A 1 179 ? 3.199 6.130 2.067 1.00 84.62 179 GLU A C 1
ATOM 1465 O O . GLU A 1 179 ? 2.877 7.007 1.239 1.00 84.62 179 GLU A O 1
#

pLDDT: mean 83.33, std 20.54, range [34.31, 98.62]